Protein AF-A0A7C6Z588-F1 (afdb_monomer)

Sequence (96 aa):
CVHAAAIAIKSFLGLVCDPVAG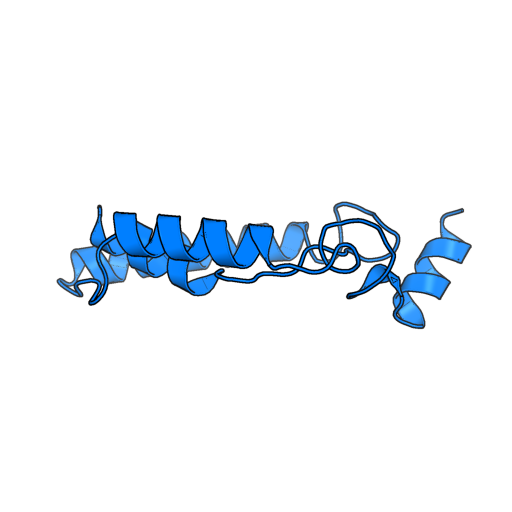LVEVPCVKRNATAATVALTAAEMALAGIESAIPLDEVIDAMNEIGKSMPCSLRETAQGGLAITPTGQRIQAEFL

Organism: NCBI:txid36854

Radius of gyration: 16.22 Å; Cα contacts (8 Å, |Δi|>4): 113; chains: 1; bounding box: 38×19×40 Å

Secondary structure (DSSP, 8-state):
-HHHHHHHHHTTTT--B--GGG-SSTTHHHHHHHHHHHHHHHHHHHHTT---SS-HHHHHHHHHHHHHHS-GGGBSSSSSTTTTSHHHHHHHHHH-

Solvent-accessible surface area (backbone atoms only — not comparable to full-atom values): 5138 Å² total; per-residue (Å²): 108,64,33,15,52,27,47,35,53,62,77,50,61,79,68,68,41,18,27,34,54,65,39,88,50,48,57,51,56,58,48,52,56,53,50,53,51,43,45,51,52,20,42,52,41,33,74,72,67,49,72,45,93,58,58,44,66,60,51,50,53,51,42,51,54,45,60,71,69,50,56,67,40,39,61,63,62,48,66,23,70,42,13,64,33,75,67,18,45,50,51,34,64,74,78,105

pLDDT: mean 93.98, std 5.76, range [61.22, 98.44]

InterPro domains:
  IPR005130 Serine dehydratase-like, alpha subunit [PF03313] (2-83)
  IPR051318 Iron-sulphur-dependent L-serine dehyd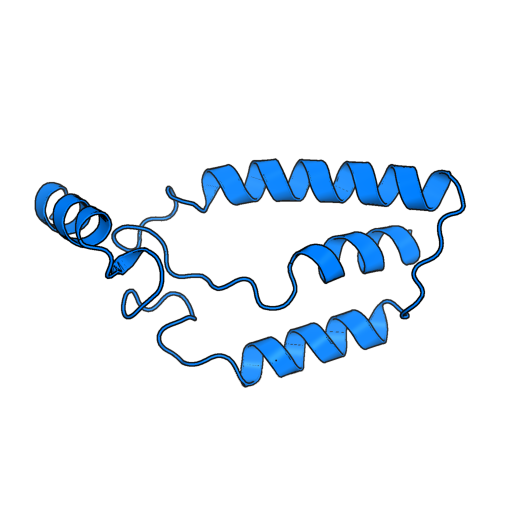ratase [PTHR30182] (2-87)

Structure (mmCIF, N/CA/C/O backbone):
data_AF-A0A7C6Z588-F1
#
_entry.id   AF-A0A7C6Z588-F1
#
loop_
_atom_site.group_PDB
_atom_site.id
_atom_site.type_symbol
_atom_site.label_atom_id
_atom_site.label_alt_id
_atom_site.label_comp_id
_atom_site.label_asym_id
_atom_site.label_entity_id
_atom_site.label_seq_id
_atom_site.pdbx_PDB_ins_code
_atom_site.Cartn_x
_atom_site.Cartn_y
_atom_site.Cartn_z
_atom_site.occupancy
_atom_site.B_iso_or_equiv
_atom_site.auth_seq_id
_atom_site.auth_comp_id
_atom_site.auth_asym_id
_atom_site.auth_atom_id
_atom_site.pdbx_PDB_model_num
ATOM 1 N N . CYS A 1 1 ? -7.451 0.764 17.994 1.00 74.81 1 CYS A N 1
ATOM 2 C CA . CYS A 1 1 ? -6.865 -0.187 17.018 1.00 74.81 1 CYS A CA 1
ATOM 3 C C . CYS A 1 1 ? -7.592 -0.209 15.672 1.00 74.81 1 CYS A C 1
ATOM 5 O O . CYS A 1 1 ? -6.928 0.031 14.674 1.00 74.81 1 CYS A O 1
ATOM 7 N N . VAL A 1 2 ? -8.914 -0.437 15.612 1.00 95.31 2 VAL A N 1
ATOM 8 C CA . VAL A 1 2 ? -9.652 -0.548 14.329 1.00 95.31 2 VAL A CA 1
ATOM 9 C C . VAL A 1 2 ? -9.553 0.722 13.468 1.00 95.31 2 VAL A C 1
ATOM 11 O O . VAL A 1 2 ? -9.247 0.629 12.283 1.00 95.31 2 VAL A O 1
ATOM 14 N N . HIS A 1 3 ? -9.700 1.915 14.060 1.00 98.12 3 HIS A N 1
ATOM 15 C CA . HIS A 1 3 ? -9.552 3.177 13.318 1.00 98.12 3 HIS A CA 1
ATOM 16 C C . HIS A 1 3 ? -8.132 3.396 12.779 1.00 98.12 3 HIS A C 1
ATOM 18 O O . HIS A 1 3 ? -7.989 3.818 11.639 1.00 98.12 3 HIS A O 1
ATOM 24 N N . ALA A 1 4 ? -7.094 3.053 13.551 1.00 98.38 4 ALA A N 1
ATOM 25 C CA . ALA A 1 4 ? -5.703 3.161 13.106 1.00 98.38 4 ALA A CA 1
ATOM 26 C C . ALA A 1 4 ? -5.439 2.273 11.882 1.00 98.38 4 ALA A C 1
ATOM 28 O O . ALA A 1 4 ? -4.897 2.741 10.886 1.00 98.38 4 ALA A O 1
ATOM 29 N N . ALA A 1 5 ? -5.884 1.012 11.927 1.00 98.19 5 ALA A N 1
ATOM 30 C CA . ALA A 1 5 ? -5.756 0.093 10.799 1.00 98.19 5 ALA A CA 1
ATOM 31 C C . ALA A 1 5 ? -6.506 0.611 9.561 1.00 98.19 5 ALA A C 1
ATOM 33 O O . ALA A 1 5 ? -5.948 0.630 8.466 1.00 98.19 5 ALA A O 1
ATOM 34 N N . ALA A 1 6 ? -7.736 1.101 9.741 1.00 98.25 6 ALA A N 1
ATOM 35 C CA . ALA A 1 6 ? -8.525 1.654 8.645 1.00 98.25 6 ALA A CA 1
ATOM 36 C C . ALA A 1 6 ? -7.865 2.901 8.031 1.00 98.25 6 ALA A C 1
ATOM 38 O O . ALA A 1 6 ? -7.829 3.035 6.811 1.00 98.25 6 ALA A O 1
ATOM 39 N N . ILE A 1 7 ? -7.317 3.807 8.849 1.00 98.19 7 ILE A N 1
ATOM 40 C CA . ILE A 1 7 ? -6.587 4.996 8.380 1.00 98.19 7 ILE A CA 1
ATOM 41 C C . ILE A 1 7 ? -5.331 4.580 7.605 1.00 98.19 7 ILE A C 1
ATOM 43 O O . ILE A 1 7 ? -5.145 5.039 6.481 1.00 98.19 7 ILE A O 1
ATOM 47 N N . ALA A 1 8 ? -4.520 3.678 8.163 1.00 98.19 8 ALA A N 1
ATOM 48 C CA . ALA A 1 8 ? -3.273 3.242 7.542 1.00 98.19 8 ALA A CA 1
ATOM 49 C C . ALA A 1 8 ? -3.502 2.530 6.200 1.00 98.19 8 ALA A C 1
ATOM 51 O O . ALA A 1 8 ? -2.851 2.864 5.213 1.00 98.19 8 ALA A O 1
ATOM 52 N N . ILE A 1 9 ? -4.444 1.581 6.133 1.00 97.50 9 ILE A N 1
ATOM 53 C CA . ILE A 1 9 ? -4.721 0.827 4.900 1.00 97.50 9 ILE A CA 1
ATOM 54 C C . ILE A 1 9 ? -5.292 1.749 3.816 1.00 97.50 9 ILE A C 1
ATOM 56 O O . ILE A 1 9 ? -4.876 1.660 2.660 1.00 97.50 9 ILE A O 1
ATOM 60 N N . LYS A 1 10 ? -6.172 2.695 4.180 1.00 96.12 10 LYS A N 1
ATOM 61 C CA . LYS A 1 10 ? -6.711 3.684 3.230 1.00 96.12 10 LYS A CA 1
ATOM 62 C C . LYS A 1 10 ? -5.624 4.484 2.518 1.00 96.12 10 LYS A C 1
ATOM 64 O O . LYS A 1 10 ? -5.782 4.784 1.338 1.00 96.12 10 LYS A O 1
ATOM 69 N N . SER A 1 11 ? -4.517 4.794 3.194 1.00 96.38 11 SER A N 1
ATOM 70 C CA . SER A 1 11 ? -3.394 5.535 2.604 1.00 96.38 11 SER A CA 1
ATOM 71 C C . SER A 1 11 ? -2.664 4.784 1.483 1.00 96.38 11 SER A C 1
ATOM 73 O O . SER A 1 11 ? -1.892 5.404 0.755 1.00 96.38 11 SER A O 1
ATOM 75 N N . PHE A 1 12 ? -2.903 3.478 1.326 1.00 96.38 12 PHE A N 1
ATOM 76 C CA . PHE A 1 12 ? -2.236 2.631 0.334 1.00 96.38 12 PHE A CA 1
ATOM 77 C C . PHE A 1 12 ? -3.196 1.938 -0.646 1.00 96.38 12 PHE A C 1
ATOM 79 O O . PHE A 1 12 ? -2.762 1.086 -1.424 1.00 96.38 12 PHE A O 1
ATOM 86 N N . LEU A 1 13 ? -4.484 2.299 -0.655 1.00 97.06 13 LEU A N 1
ATOM 87 C CA . LEU A 1 13 ? -5.435 1.756 -1.627 1.00 97.06 13 LEU A CA 1
ATOM 88 C C . LEU A 1 13 ? -4.976 2.046 -3.062 1.00 97.06 13 LEU A C 1
ATOM 90 O O . LEU A 1 13 ? -4.675 3.183 -3.420 1.00 97.06 13 LEU A O 1
ATOM 94 N N . GLY A 1 14 ? -4.924 0.999 -3.887 1.00 95.25 14 GLY A N 1
ATOM 95 C CA . GLY A 1 14 ? -4.521 1.108 -5.291 1.00 95.25 14 GLY A CA 1
ATOM 96 C C . GLY A 1 14 ? -3.025 1.319 -5.524 1.00 95.25 14 GLY A C 1
ATOM 97 O O . GLY A 1 14 ? -2.636 1.692 -6.631 1.00 95.25 14 GLY A O 1
ATOM 98 N N . LEU A 1 15 ? -2.172 1.075 -4.523 1.00 95.31 15 LEU A N 1
ATOM 99 C CA . LEU A 1 15 ? -0.726 1.154 -4.701 1.00 95.31 15 LEU A CA 1
ATOM 100 C C . LEU A 1 15 ? -0.246 0.129 -5.745 1.00 95.31 15 LEU A C 1
ATOM 102 O O . LEU A 1 15 ? -0.156 -1.065 -5.476 1.00 95.31 15 LEU A O 1
ATOM 106 N N . VAL A 1 16 ? 0.109 0.621 -6.930 1.00 93.88 16 VAL A N 1
ATOM 107 C CA . VAL A 1 16 ? 0.706 -0.169 -8.017 1.00 93.88 16 VAL A CA 1
ATOM 108 C C . VAL A 1 16 ? 2.022 -0.787 -7.559 1.00 93.88 16 VAL A C 1
ATOM 110 O O . VAL A 1 16 ? 2.845 -0.100 -6.948 1.00 93.88 16 VAL A O 1
ATOM 113 N N . CYS A 1 17 ? 2.286 -2.042 -7.900 1.00 91.56 17 CYS A N 1
ATOM 114 C CA . CYS A 1 17 ? 3.604 -2.643 -7.723 1.00 91.56 17 CYS A CA 1
ATOM 115 C C . CYS A 1 17 ? 4.192 -2.888 -9.104 1.00 91.56 17 CYS A C 1
A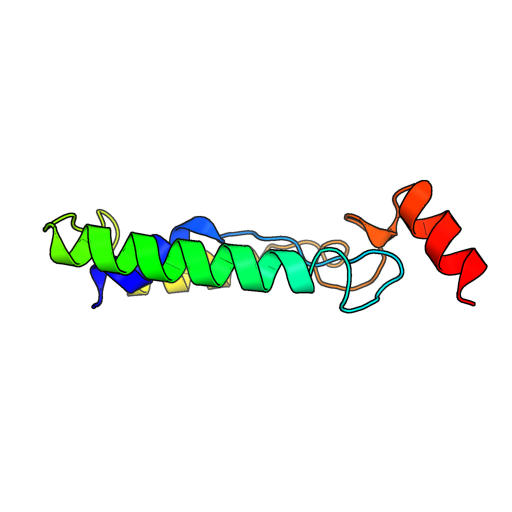TOM 117 O O . CYS A 1 17 ? 3.714 -3.759 -9.800 1.00 91.56 17 CYS A O 1
ATOM 119 N N . ASP A 1 18 ? 5.171 -2.099 -9.542 1.00 90.25 18 ASP A N 1
ATOM 120 C CA . ASP A 1 18 ? 5.987 -2.494 -10.692 1.00 90.25 18 ASP A CA 1
ATOM 121 C C . ASP A 1 18 ? 7.367 -1.835 -10.589 1.00 90.25 18 ASP A C 1
ATOM 123 O O . ASP A 1 18 ? 7.542 -0.688 -11.024 1.00 90.25 18 ASP A O 1
ATOM 127 N N . PRO A 1 19 ? 8.296 -2.469 -9.851 1.00 90.31 19 PRO A N 1
ATOM 128 C CA . PRO A 1 19 ? 9.524 -1.829 -9.413 1.00 90.31 19 PRO A CA 1
ATOM 129 C C . PRO A 1 19 ? 10.557 -1.715 -10.537 1.00 90.31 19 PRO A C 1
ATOM 131 O O . PRO A 1 19 ? 10.494 -2.392 -11.562 1.00 90.31 19 PRO A O 1
ATOM 134 N N . VAL A 1 20 ? 11.543 -0.847 -10.325 1.00 90.44 20 VAL A N 1
ATOM 135 C CA . VAL A 1 20 ? 12.649 -0.639 -11.267 1.00 90.44 20 VAL A CA 1
ATOM 136 C C . VAL A 1 20 ? 13.366 -1.964 -11.526 1.00 90.44 20 VAL A C 1
ATOM 138 O O . VAL A 1 20 ? 13.759 -2.647 -10.581 1.00 90.44 20 VAL A O 1
ATOM 141 N N . ALA A 1 21 ? 13.528 -2.311 -12.806 1.00 84.81 21 ALA A N 1
ATOM 142 C CA . ALA A 1 21 ? 14.175 -3.542 -13.266 1.00 84.81 21 ALA A CA 1
ATOM 143 C C . ALA A 1 21 ? 13.581 -4.853 -12.697 1.00 84.81 21 ALA A C 1
ATOM 145 O O . ALA A 1 21 ? 14.231 -5.892 -12.762 1.00 84.81 21 ALA A O 1
ATOM 146 N N . GLY A 1 22 ? 12.362 -4.827 -12.137 1.00 84.12 22 GLY A N 1
ATOM 147 C CA . GLY A 1 22 ? 11.775 -5.987 -11.451 1.00 84.12 22 GLY A CA 1
ATOM 148 C C . GLY A 1 22 ? 12.459 -6.336 -10.120 1.00 84.12 22 GLY A C 1
ATOM 149 O O . GLY A 1 22 ? 12.270 -7.434 -9.604 1.00 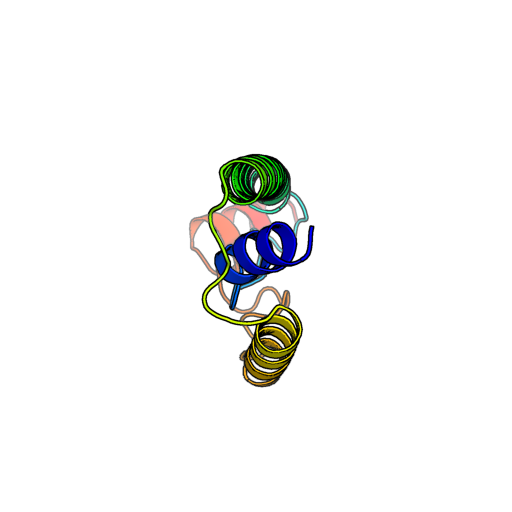84.12 22 GLY A O 1
ATOM 150 N N . LEU A 1 23 ? 13.268 -5.428 -9.565 1.00 85.56 23 LEU A N 1
ATOM 151 C CA . LEU A 1 23 ? 14.049 -5.660 -8.349 1.00 85.56 23 LEU A CA 1
ATOM 152 C C . LEU A 1 23 ? 13.323 -5.159 -7.098 1.00 85.56 23 LEU A C 1
ATOM 154 O O . LEU A 1 23 ? 12.682 -4.108 -7.100 1.00 85.56 23 LEU A O 1
ATOM 158 N N . VAL A 1 24 ? 13.518 -5.842 -5.969 1.00 90.62 24 VAL A N 1
ATOM 159 C CA . VAL A 1 24 ? 12.921 -5.473 -4.669 1.00 90.62 24 VAL A CA 1
ATOM 160 C C . VAL A 1 24 ? 13.732 -4.375 -3.966 1.00 90.62 24 VAL A C 1
ATOM 162 O O . VAL A 1 24 ? 14.070 -4.464 -2.788 1.00 90.62 24 VAL A O 1
ATOM 165 N N . GLU A 1 25 ? 14.056 -3.304 -4.688 1.00 89.94 25 GLU A N 1
ATOM 166 C CA . GLU A 1 25 ? 14.869 -2.203 -4.166 1.00 89.94 25 GLU A CA 1
ATOM 167 C C . GLU A 1 25 ? 14.156 -0.855 -4.312 1.00 89.94 25 GLU A C 1
ATOM 169 O O . GLU A 1 25 ? 13.822 -0.192 -3.319 1.00 89.94 25 GLU A O 1
ATOM 174 N N . VAL A 1 26 ? 13.883 -0.452 -5.555 1.00 91.19 26 VAL A N 1
ATOM 175 C CA . VAL A 1 26 ? 13.245 0.825 -5.880 1.00 91.19 26 VAL A CA 1
ATOM 176 C C . VAL A 1 26 ? 11.851 0.560 -6.449 1.00 91.19 26 VAL A C 1
ATOM 178 O O . VAL A 1 26 ? 11.746 0.014 -7.544 1.00 91.19 26 VAL A O 1
ATOM 181 N N . PRO A 1 27 ? 10.765 0.962 -5.760 1.00 92.75 27 PRO A N 1
ATOM 182 C CA . PRO A 1 27 ? 10.692 1.775 -4.542 1.00 92.75 27 PRO A CA 1
ATOM 183 C C . PRO A 1 27 ? 10.517 0.946 -3.254 1.00 92.75 27 PRO A C 1
ATOM 185 O O . PRO A 1 27 ? 10.255 1.525 -2.202 1.00 92.75 27 PRO A O 1
ATOM 188 N N . CYS A 1 28 ? 10.622 -0.384 -3.313 1.00 94.88 28 CYS A N 1
ATOM 189 C CA . CYS A 1 28 ? 10.209 -1.317 -2.255 1.00 94.88 28 CYS A CA 1
ATOM 190 C C . CYS A 1 28 ? 10.783 -0.989 -0.867 1.00 94.88 28 CYS A C 1
ATOM 192 O O . CYS A 1 28 ? 10.042 -0.949 0.117 1.00 94.88 28 CYS A O 1
ATOM 194 N N . VAL A 1 29 ? 12.076 -0.661 -0.777 1.00 95.81 29 VAL A N 1
ATOM 195 C CA . VAL A 1 29 ? 12.711 -0.299 0.505 1.00 95.81 29 VAL A CA 1
ATOM 196 C C . VAL A 1 29 ? 12.142 1.011 1.057 1.00 95.81 29 VAL A C 1
ATOM 198 O O . VAL A 1 29 ? 11.864 1.131 2.247 1.00 95.81 29 VAL A O 1
ATOM 201 N N . LYS A 1 30 ? 11.903 1.993 0.183 1.00 95.00 30 LYS A N 1
ATOM 202 C CA . LYS A 1 30 ? 11.370 3.305 0.575 1.00 95.00 30 LYS A CA 1
ATOM 203 C C . LYS A 1 30 ? 9.901 3.183 0.987 1.00 95.00 30 LYS A C 1
ATOM 205 O O . LYS A 1 30 ? 9.491 3.803 1.960 1.00 95.00 30 LYS A O 1
ATOM 210 N N . ARG A 1 31 ? 9.138 2.307 0.320 1.00 96.75 31 ARG A N 1
ATOM 211 C CA . ARG A 1 31 ? 7.758 1.971 0.701 1.00 96.75 31 ARG A CA 1
ATOM 212 C C . ARG A 1 31 ? 7.665 1.384 2.104 1.00 96.75 31 ARG A C 1
ATOM 214 O O . ARG A 1 31 ? 6.738 1.743 2.814 1.00 96.75 31 ARG A O 1
ATOM 221 N N . ASN A 1 32 ? 8.622 0.554 2.523 1.00 96.94 32 ASN A N 1
ATOM 222 C CA . ASN A 1 32 ? 8.655 0.043 3.897 1.00 96.94 32 ASN A CA 1
ATOM 223 C C . ASN A 1 32 ? 8.814 1.175 4.918 1.00 96.94 32 ASN A C 1
ATOM 225 O O . ASN A 1 32 ? 8.049 1.245 5.876 1.00 96.94 32 ASN A O 1
ATOM 229 N N . ALA A 1 33 ? 9.752 2.098 4.682 1.00 97.50 33 ALA A N 1
ATOM 230 C CA . ALA A 1 33 ? 9.932 3.259 5.552 1.00 97.50 33 ALA A CA 1
ATOM 231 C C . ALA A 1 33 ? 8.662 4.128 5.607 1.00 97.50 33 ALA A C 1
ATOM 233 O O . ALA A 1 33 ? 8.188 4.459 6.691 1.00 97.50 33 ALA A O 1
ATOM 234 N N . THR A 1 34 ? 8.060 4.431 4.452 1.00 97.88 34 THR A N 1
ATOM 235 C CA . THR A 1 34 ? 6.806 5.198 4.384 1.00 97.88 34 THR A CA 1
ATOM 236 C C . THR A 1 34 ? 5.655 4.485 5.094 1.00 97.88 34 THR A C 1
ATOM 238 O O . THR A 1 34 ? 4.928 5.122 5.851 1.00 97.88 34 THR A O 1
ATOM 241 N N . ALA A 1 35 ? 5.491 3.174 4.895 1.00 97.75 35 ALA A N 1
ATOM 242 C CA . ALA A 1 35 ? 4.443 2.388 5.542 1.00 97.75 35 ALA A CA 1
ATOM 243 C C . ALA A 1 35 ? 4.605 2.354 7.065 1.00 97.75 35 ALA A C 1
ATOM 245 O O . ALA A 1 35 ? 3.615 2.503 7.778 1.00 97.75 35 ALA A O 1
ATOM 246 N N . ALA A 1 36 ? 5.838 2.239 7.567 1.00 98.31 36 ALA A N 1
ATOM 247 C CA . ALA A 1 36 ? 6.118 2.312 8.997 1.00 98.31 36 ALA A CA 1
ATOM 248 C C . ALA A 1 36 ? 5.718 3.675 9.587 1.00 98.31 36 ALA A C 1
ATOM 250 O O . ALA A 1 36 ? 5.054 3.725 10.624 1.00 98.31 36 ALA A O 1
ATOM 251 N N . THR A 1 37 ? 6.053 4.777 8.907 1.00 98.25 37 THR A N 1
ATOM 252 C CA . THR A 1 37 ? 5.647 6.123 9.339 1.00 98.25 37 THR A CA 1
ATOM 253 C C . THR A 1 37 ? 4.129 6.290 9.317 1.00 98.25 37 THR A C 1
ATOM 255 O O . THR A 1 37 ? 3.559 6.745 10.303 1.00 98.25 37 THR A O 1
ATOM 258 N N . VAL A 1 38 ? 3.457 5.871 8.240 1.00 98.31 38 VAL A N 1
ATOM 259 C CA . VAL A 1 38 ? 1.990 5.952 8.134 1.00 98.31 38 VAL A CA 1
ATOM 260 C C . VAL A 1 38 ? 1.308 5.132 9.228 1.00 98.31 38 VAL A C 1
ATOM 262 O O . VAL A 1 38 ? 0.344 5.606 9.823 1.00 98.31 38 VAL A O 1
ATOM 265 N N . ALA A 1 39 ? 1.810 3.934 9.534 1.00 98.25 39 ALA A N 1
ATOM 266 C CA . ALA A 1 39 ? 1.264 3.101 10.601 1.00 98.25 39 ALA A CA 1
ATOM 267 C C . ALA A 1 39 ? 1.387 3.774 11.978 1.00 98.25 39 ALA A C 1
ATOM 269 O O . ALA A 1 39 ? 0.422 3.770 12.745 1.00 98.25 39 ALA A O 1
ATOM 270 N N . LEU A 1 40 ? 2.541 4.386 12.273 1.00 98.31 40 LEU A N 1
ATOM 271 C CA . LEU A 1 40 ? 2.753 5.117 13.523 1.00 98.31 40 LEU A CA 1
ATOM 272 C C . LEU A 1 40 ? 1.820 6.330 13.621 1.00 98.31 40 LEU A C 1
ATOM 274 O O . LEU A 1 40 ? 1.087 6.458 14.599 1.00 98.31 40 LEU A O 1
ATOM 278 N N . THR A 1 41 ? 1.775 7.166 12.583 1.00 98.31 41 THR A N 1
ATOM 279 C CA . THR A 1 41 ? 0.896 8.342 12.550 1.00 98.31 41 THR A CA 1
ATOM 280 C C . THR A 1 41 ? -0.578 7.947 12.655 1.00 98.31 41 THR A C 1
ATOM 282 O O . THR A 1 41 ? -1.329 8.570 13.398 1.00 98.31 41 THR A O 1
ATOM 285 N N . ALA A 1 42 ? -1.011 6.876 11.986 1.00 98.38 42 ALA A N 1
ATOM 286 C CA . ALA A 1 42 ? -2.383 6.384 12.092 1.00 98.38 42 ALA A CA 1
ATOM 287 C C . ALA A 1 42 ? -2.726 5.894 13.511 1.00 98.38 42 ALA A C 1
ATOM 289 O O . ALA A 1 42 ? -3.856 6.078 13.974 1.00 98.38 42 ALA A O 1
ATOM 290 N N . ALA A 1 43 ? -1.763 5.290 14.215 1.00 98.31 43 ALA A N 1
ATOM 291 C CA . ALA A 1 43 ? -1.927 4.910 15.613 1.00 98.31 43 ALA A CA 1
ATOM 292 C C . ALA A 1 43 ? -2.062 6.141 16.520 1.00 98.31 43 ALA A C 1
ATOM 294 O O . ALA A 1 43 ? -2.982 6.186 17.336 1.00 98.31 43 ALA A O 1
ATOM 295 N N . GLU A 1 44 ? -1.212 7.154 16.338 1.00 98.31 44 GLU A N 1
ATOM 296 C CA . GLU A 1 44 ? -1.287 8.423 17.073 1.00 98.31 44 GLU A CA 1
ATOM 297 C C . GLU A 1 44 ? -2.619 9.141 16.832 1.00 98.31 44 GLU A C 1
ATOM 299 O O . GLU A 1 44 ? -3.272 9.558 17.786 1.00 98.31 44 GLU A O 1
ATOM 304 N N . MET A 1 45 ? -3.075 9.211 15.578 1.00 98.25 45 MET A N 1
ATOM 305 C CA . MET A 1 45 ? -4.378 9.778 15.221 1.00 98.25 45 MET A CA 1
ATOM 306 C C . MET A 1 45 ? -5.521 9.066 15.952 1.00 98.25 45 MET A C 1
ATOM 308 O O . MET A 1 45 ? -6.369 9.717 16.560 1.00 98.25 45 MET A O 1
ATOM 312 N N . ALA A 1 46 ? -5.528 7.731 15.942 1.00 98.12 46 ALA A N 1
ATOM 313 C CA . ALA A 1 46 ? -6.562 6.961 16.624 1.00 98.12 46 ALA A CA 1
ATOM 314 C C . ALA A 1 46 ? -6.518 7.138 18.152 1.00 98.12 46 ALA A C 1
ATOM 316 O O . ALA A 1 46 ? -7.570 7.189 18.787 1.00 98.12 46 ALA A O 1
ATOM 317 N N . LEU A 1 47 ? -5.325 7.246 18.750 1.00 98.19 47 LEU A N 1
ATOM 318 C CA . LEU A 1 47 ? -5.162 7.533 20.181 1.00 98.19 47 LEU A CA 1
ATOM 319 C C . LEU A 1 47 ? -5.603 8.958 20.543 1.00 98.19 47 LEU A C 1
ATOM 321 O O . LEU A 1 47 ? -6.108 9.174 21.641 1.00 98.19 47 LEU A O 1
ATOM 325 N N . ALA A 1 48 ? -5.476 9.908 19.614 1.00 98.31 48 ALA A N 1
ATOM 326 C CA . ALA A 1 48 ? -5.982 11.272 19.751 1.00 98.31 48 ALA A CA 1
ATOM 327 C C . ALA A 1 48 ? -7.512 11.387 19.564 1.00 98.31 48 ALA A C 1
ATOM 329 O O . ALA A 1 48 ? -8.047 12.494 19.589 1.00 98.31 48 ALA A O 1
ATOM 330 N N . GLY A 1 49 ? -8.223 10.269 19.373 1.00 97.75 49 GLY A N 1
ATOM 331 C CA . GLY A 1 49 ? -9.676 10.245 19.190 1.00 97.75 49 GLY A CA 1
ATOM 332 C C . GLY A 1 49 ? -10.135 10.514 17.756 1.00 97.75 49 GLY A C 1
ATOM 333 O O . GLY A 1 49 ? -11.321 10.742 17.532 1.00 97.75 49 GLY A O 1
ATOM 334 N N . ILE A 1 50 ? -9.227 10.489 16.774 1.00 97.94 50 ILE A N 1
ATOM 335 C CA . ILE A 1 50 ? -9.613 10.573 15.364 1.00 97.94 50 ILE A CA 1
ATOM 336 C C . ILE A 1 50 ? -10.152 9.214 14.924 1.00 97.94 50 ILE A C 1
ATOM 338 O O . ILE A 1 50 ? -9.427 8.218 14.839 1.00 97.94 50 ILE A O 1
ATOM 342 N N . GLU A 1 51 ? -11.436 9.192 14.598 1.00 97.81 51 GLU A N 1
ATOM 343 C CA . GLU A 1 51 ? -12.114 8.003 14.110 1.00 97.81 51 GLU A CA 1
ATOM 344 C C . GLU A 1 51 ? -12.043 7.907 12.584 1.00 97.81 51 GLU A C 1
ATOM 346 O O . GLU A 1 51 ? -12.111 8.889 11.842 1.00 97.81 51 GLU A O 1
ATOM 351 N N . SER A 1 52 ? -11.913 6.679 12.090 1.00 97.31 52 SER A N 1
ATOM 352 C CA . SER A 1 52 ? -12.064 6.414 10.663 1.00 97.31 52 SER A CA 1
ATOM 353 C C . SER A 1 52 ? -13.531 6.545 10.264 1.00 97.31 52 SER A C 1
ATOM 355 O O . SER A 1 52 ? -14.356 5.781 10.750 1.00 97.31 52 SER A O 1
ATOM 357 N N . ALA A 1 53 ? -13.823 7.432 9.311 1.00 96.81 53 ALA A N 1
ATOM 358 C CA . ALA A 1 53 ? -15.168 7.600 8.754 1.00 96.81 53 ALA A CA 1
ATOM 359 C C . ALA A 1 53 ? -15.718 6.348 8.042 1.00 96.81 53 ALA A C 1
ATOM 361 O O . ALA A 1 53 ? -16.926 6.198 7.927 1.00 96.81 53 ALA A O 1
ATOM 362 N N . ILE A 1 54 ? -14.833 5.471 7.557 1.00 97.69 54 ILE A N 1
ATOM 363 C CA . ILE A 1 54 ? -15.190 4.207 6.899 1.00 97.69 54 ILE A CA 1
ATOM 364 C C . ILE A 1 54 ? -14.734 3.053 7.804 1.00 97.69 54 ILE A C 1
ATOM 366 O O . ILE A 1 54 ? -13.569 3.078 8.238 1.00 97.69 54 ILE A O 1
ATOM 370 N N . PRO A 1 55 ? -15.600 2.070 8.109 1.00 97.31 55 PRO A N 1
ATOM 371 C CA . PRO A 1 55 ? -15.229 0.872 8.858 1.00 97.31 55 PRO A CA 1
ATOM 372 C C . PRO A 1 55 ? -14.071 0.108 8.211 1.00 97.31 55 PRO A C 1
ATOM 374 O O . PRO A 1 55 ? -13.878 0.147 7.000 1.00 97.31 55 PRO A O 1
ATOM 377 N N . LEU A 1 56 ? -13.289 -0.607 9.024 1.00 97.94 56 LEU A N 1
ATOM 378 C CA . LEU A 1 56 ? -12.132 -1.360 8.532 1.00 97.94 56 LEU A CA 1
ATOM 379 C C . LEU A 1 56 ? -12.526 -2.426 7.500 1.00 97.94 56 LEU A C 1
ATOM 381 O O . LEU A 1 56 ? -11.825 -2.576 6.504 1.00 97.94 56 LEU A O 1
ATOM 385 N N . ASP A 1 57 ? -13.639 -3.124 7.715 1.00 98.31 57 ASP A N 1
ATOM 386 C CA . ASP A 1 57 ? -14.087 -4.193 6.816 1.00 98.31 57 ASP A CA 1
ATOM 387 C C . ASP A 1 57 ? -14.396 -3.651 5.412 1.00 98.31 57 ASP A C 1
ATOM 389 O O . ASP A 1 57 ? -13.898 -4.179 4.423 1.00 98.31 57 ASP A O 1
ATOM 393 N N . GLU A 1 58 ? -15.082 -2.506 5.319 1.00 98.38 58 GLU A N 1
ATOM 394 C CA . GLU A 1 58 ? -15.344 -1.835 4.037 1.00 98.38 58 GLU A CA 1
ATOM 395 C C . GLU A 1 58 ? -14.052 -1.372 3.342 1.00 98.38 58 GLU A C 1
ATOM 397 O O . GLU A 1 58 ? -13.947 -1.409 2.116 1.00 98.38 58 GLU A O 1
ATOM 402 N N . VAL A 1 59 ? -13.037 -0.957 4.110 1.00 98.38 59 VAL A N 1
ATOM 403 C CA . VAL A 1 59 ? -11.713 -0.619 3.559 1.00 98.38 59 VAL A CA 1
ATOM 404 C C . VAL A 1 59 ? -11.028 -1.859 2.977 1.00 98.38 59 VAL A C 1
ATOM 406 O O . VAL A 1 59 ? -10.396 -1.766 1.922 1.00 98.38 59 VAL A O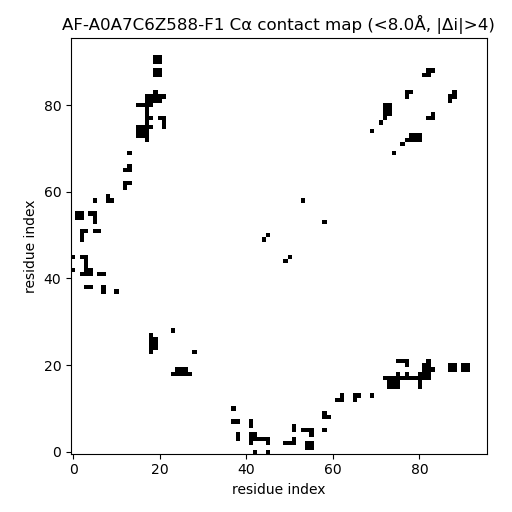 1
ATOM 409 N N . ILE A 1 60 ? -11.148 -3.012 3.638 1.00 98.31 60 ILE A N 1
ATOM 410 C CA . ILE A 1 60 ? -10.593 -4.289 3.165 1.00 98.31 60 ILE A CA 1
ATOM 411 C C . ILE A 1 60 ? -11.311 -4.743 1.890 1.00 98.31 60 ILE A C 1
ATOM 413 O O . ILE A 1 60 ? -10.647 -5.120 0.921 1.00 98.31 60 ILE A O 1
ATOM 417 N N . ASP A 1 61 ? -12.639 -4.650 1.856 1.00 98.44 61 ASP A N 1
ATOM 418 C CA . ASP A 1 61 ? -13.434 -4.985 0.673 1.00 98.44 61 ASP A CA 1
ATOM 419 C C . ASP A 1 61 ? -13.066 -4.085 -0.511 1.00 98.44 61 ASP A C 1
ATOM 421 O O . ASP A 1 61 ? -12.783 -4.578 -1.607 1.00 98.44 61 ASP A O 1
ATOM 425 N N . ALA A 1 62 ? -12.954 -2.772 -0.282 1.00 98.25 62 ALA A N 1
ATOM 426 C CA . ALA A 1 62 ? -12.496 -1.831 -1.300 1.00 98.25 62 ALA A CA 1
ATOM 427 C C . ALA A 1 62 ? -11.081 -2.170 -1.800 1.00 98.25 62 ALA A C 1
ATOM 429 O O . ALA A 1 62 ? -10.830 -2.147 -3.007 1.00 98.25 62 ALA A O 1
ATOM 430 N N . MET A 1 63 ? -10.157 -2.528 -0.901 1.00 98.06 63 MET A N 1
ATOM 431 C CA . MET A 1 63 ? -8.802 -2.953 -1.269 1.00 98.06 63 MET A CA 1
ATOM 432 C C . MET A 1 63 ? -8.819 -4.187 -2.180 1.00 98.06 63 MET A C 1
ATOM 434 O O . MET A 1 63 ? -8.096 -4.223 -3.180 1.00 98.06 63 MET A O 1
ATOM 438 N N . ASN A 1 64 ? -9.654 -5.177 -1.861 1.00 97.81 64 ASN A N 1
ATOM 439 C CA . ASN A 1 64 ? -9.802 -6.403 -2.641 1.00 97.81 64 ASN A CA 1
ATOM 440 C C . ASN A 1 64 ? -10.361 -6.125 -4.044 1.00 97.81 64 ASN A C 1
ATOM 442 O O . ASN A 1 64 ? -9.800 -6.592 -5.038 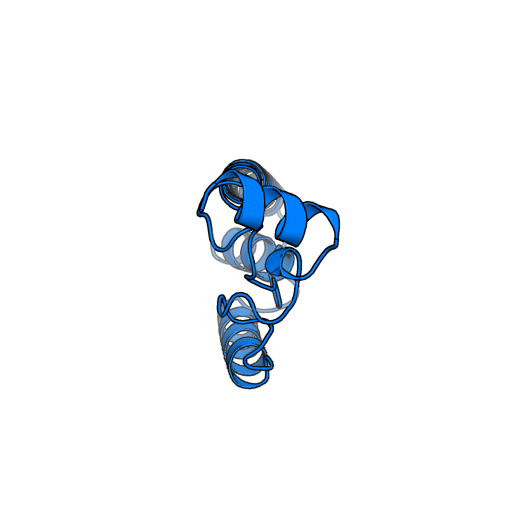1.00 97.81 64 ASN A O 1
ATOM 446 N N . GLU A 1 65 ? -11.427 -5.330 -4.144 1.00 98.12 65 GLU A N 1
ATOM 447 C CA . GLU A 1 65 ? -12.034 -4.988 -5.435 1.00 98.12 65 GLU A CA 1
ATOM 448 C C . GLU A 1 65 ? -11.086 -4.167 -6.319 1.00 98.12 65 GLU A C 1
ATOM 450 O O . GL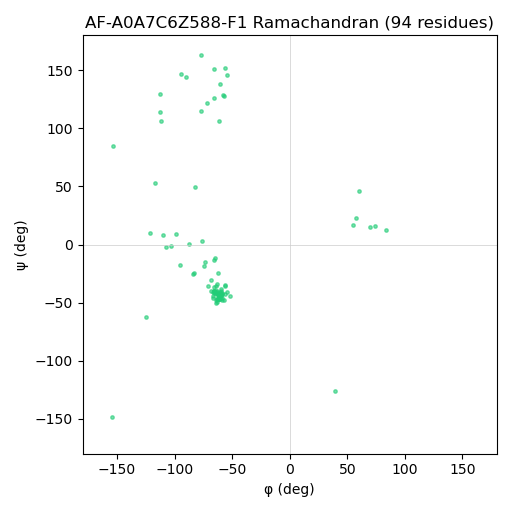U A 1 65 ? -10.920 -4.473 -7.505 1.00 98.12 65 GLU A O 1
ATOM 455 N N . ILE A 1 66 ? -10.363 -3.201 -5.738 1.00 97.31 66 ILE A N 1
ATOM 456 C CA . ILE A 1 66 ? -9.314 -2.460 -6.452 1.00 97.31 66 ILE A CA 1
ATOM 457 C C . ILE A 1 66 ? -8.244 -3.428 -6.973 1.00 97.31 66 ILE A C 1
ATOM 459 O O . ILE A 1 66 ? -7.906 -3.379 -8.157 1.00 97.31 66 ILE A O 1
ATOM 463 N N . GLY A 1 67 ? -7.756 -4.344 -6.131 1.00 95.56 67 GLY A N 1
ATOM 464 C CA . GLY A 1 67 ? -6.748 -5.337 -6.513 1.00 95.56 67 GLY A CA 1
ATOM 465 C C . GLY A 1 67 ? -7.189 -6.242 -7.670 1.00 95.56 67 GLY A C 1
ATOM 466 O O . GLY A 1 67 ? -6.411 -6.485 -8.597 1.00 95.56 67 GLY A O 1
ATOM 467 N N . LYS A 1 68 ? -8.451 -6.691 -7.672 1.00 96.25 68 LYS A N 1
ATOM 468 C CA . LYS A 1 68 ? -9.028 -7.490 -8.769 1.00 96.25 68 LYS A CA 1
ATOM 469 C C . LYS A 1 68 ? -9.154 -6.697 -10.068 1.00 96.25 68 LYS A C 1
ATOM 471 O O . LYS A 1 68 ? -8.868 -7.241 -11.134 1.00 96.25 68 LYS A O 1
ATOM 476 N N . SER A 1 69 ? -9.558 -5.429 -9.978 1.00 96.38 69 SER A N 1
ATOM 477 C CA . SER A 1 69 ? -9.700 -4.536 -11.137 1.00 96.38 69 SER A CA 1
ATOM 478 C C . SER A 1 69 ? -8.365 -4.062 -11.718 1.00 96.38 69 SER A C 1
ATOM 480 O O . SER A 1 69 ? -8.327 -3.543 -12.835 1.00 96.38 69 SER A O 1
ATOM 482 N N . MET A 1 70 ? -7.264 -4.233 -10.978 1.00 95.62 70 MET A N 1
ATOM 483 C CA . MET A 1 70 ? -5.963 -3.718 -11.375 1.00 95.62 70 MET A CA 1
ATOM 484 C C . MET A 1 70 ? -5.454 -4.426 -12.645 1.00 95.62 70 MET A C 1
ATOM 486 O O . MET A 1 70 ? -5.359 -5.661 -12.664 1.00 95.62 70 MET A O 1
ATOM 490 N N . PRO A 1 71 ? -5.086 -3.670 -13.700 1.00 94.44 71 PRO A N 1
ATOM 491 C CA . PRO A 1 71 ? -4.491 -4.229 -14.907 1.00 94.44 71 PRO A CA 1
ATOM 492 C C . PRO A 1 71 ? -3.253 -5.069 -14.598 1.00 94.44 71 PRO A C 1
ATOM 494 O O . PRO A 1 71 ? -2.464 -4.732 -13.718 1.00 94.44 71 PRO A O 1
ATOM 497 N N . CYS A 1 72 ? -3.038 -6.134 -15.374 1.00 92.44 72 CYS A N 1
ATOM 498 C CA . CYS A 1 72 ? -1.896 -7.031 -15.181 1.00 92.44 72 CYS A CA 1
ATOM 499 C C . CYS A 1 72 ? -0.543 -6.295 -15.214 1.00 92.44 72 CYS A C 1
ATOM 501 O O . CYS A 1 72 ? 0.346 -6.606 -14.426 1.00 92.44 72 CYS A O 1
ATOM 503 N N . SER A 1 73 ? -0.422 -5.261 -16.053 1.00 91.12 73 SER A N 1
ATOM 504 C CA . SER A 1 73 ? 0.786 -4.437 -16.178 1.00 91.12 73 SER A CA 1
ATOM 505 C C . SER A 1 73 ? 1.141 -3.624 -14.929 1.00 91.12 73 SER A C 1
ATOM 507 O O . SER A 1 73 ? 2.229 -3.066 -14.856 1.00 91.12 73 SER A O 1
ATOM 509 N N . LEU A 1 74 ? 0.242 -3.539 -13.946 1.00 91.00 74 LEU A N 1
ATOM 510 C CA . LEU A 1 74 ? 0.436 -2.801 -12.696 1.00 91.00 74 LEU A CA 1
ATOM 511 C C . LEU A 1 74 ? 0.582 -3.731 -11.471 1.00 91.00 74 LEU A C 1
ATOM 513 O O . LEU A 1 74 ? 0.603 -3.250 -10.336 1.00 91.00 74 LEU A O 1
ATOM 517 N N . ARG A 1 75 ? 0.679 -5.052 -11.702 1.00 90.44 75 ARG A N 1
ATOM 518 C CA . ARG A 1 75 ? 0.754 -6.118 -10.681 1.00 90.44 75 ARG A CA 1
ATOM 519 C C . ARG A 1 75 ? 2.072 -6.901 -10.734 1.00 90.44 75 ARG A C 1
ATOM 521 O O . ARG A 1 75 ? 2.066 -8.122 -10.830 1.00 90.44 75 ARG A O 1
ATOM 528 N N . GLU A 1 76 ? 3.182 -6.185 -10.682 1.00 87.50 76 GLU A N 1
ATOM 529 C CA . GLU A 1 76 ? 4.547 -6.703 -10.525 1.00 87.50 76 GLU A CA 1
ATOM 530 C C . GLU A 1 76 ? 4.947 -7.654 -11.655 1.00 87.50 76 GLU A C 1
ATOM 532 O O . GLU A 1 76 ? 5.461 -8.750 -11.451 1.00 87.50 76 GLU A O 1
ATOM 537 N N . THR A 1 77 ? 4.658 -7.229 -12.882 1.00 87.00 77 THR A N 1
ATOM 538 C CA . THR A 1 77 ? 4.922 -7.995 -14.108 1.00 87.00 77 THR A CA 1
ATOM 539 C C . THR A 1 77 ? 6.080 -7.432 -14.928 1.00 87.00 77 THR A C 1
ATOM 541 O O . THR A 1 77 ? 6.424 -8.007 -15.959 1.00 87.00 77 THR A O 1
ATOM 544 N N . ALA A 1 78 ? 6.677 -6.319 -14.496 1.00 85.50 78 ALA A N 1
ATOM 545 C CA . ALA A 1 78 ? 7.648 -5.506 -15.227 1.00 85.50 78 ALA A CA 1
ATOM 546 C C . ALA A 1 78 ? 7.133 -4.984 -16.584 1.00 85.50 78 ALA A C 1
ATOM 548 O O . ALA A 1 78 ? 7.914 -4.679 -17.485 1.00 85.50 78 ALA A O 1
ATOM 549 N N . GLN A 1 79 ? 5.810 -4.894 -16.746 1.00 86.69 79 GLN A N 1
ATOM 550 C CA . GLN A 1 79 ? 5.145 -4.458 -17.980 1.00 86.69 79 GLN A CA 1
ATOM 551 C C . GLN A 1 79 ? 4.623 -3.012 -17.906 1.00 86.69 79 GLN A C 1
ATOM 553 O O . GLN A 1 79 ? 4.043 -2.522 -18.877 1.00 86.69 79 GLN A O 1
ATOM 558 N N . GLY A 1 80 ? 4.795 -2.322 -16.778 1.00 89.25 80 GLY A N 1
ATOM 559 C CA . GLY A 1 80 ? 4.276 -0.983 -16.520 1.00 89.25 80 GLY A CA 1
ATOM 560 C C . GLY A 1 80 ? 5.090 -0.196 -15.483 1.00 89.25 80 GLY A C 1
ATOM 561 O O . GLY A 1 80 ? 6.315 -0.292 -15.400 1.00 89.25 80 GLY A O 1
ATOM 562 N N . GLY A 1 81 ? 4.391 0.669 -14.740 1.00 90.62 81 GLY A N 1
ATOM 563 C CA . GLY A 1 81 ? 4.921 1.444 -13.611 1.00 90.62 81 GLY A CA 1
ATOM 564 C C . GLY A 1 81 ? 6.339 1.998 -13.791 1.00 90.62 81 GLY A C 1
ATOM 565 O O . GLY A 1 81 ? 6.614 2.731 -14.741 1.00 90.62 81 GLY A O 1
ATOM 566 N N . LEU A 1 82 ? 7.226 1.696 -12.834 1.00 92.19 82 LEU A N 1
ATOM 567 C CA . LEU A 1 82 ? 8.613 2.172 -12.859 1.00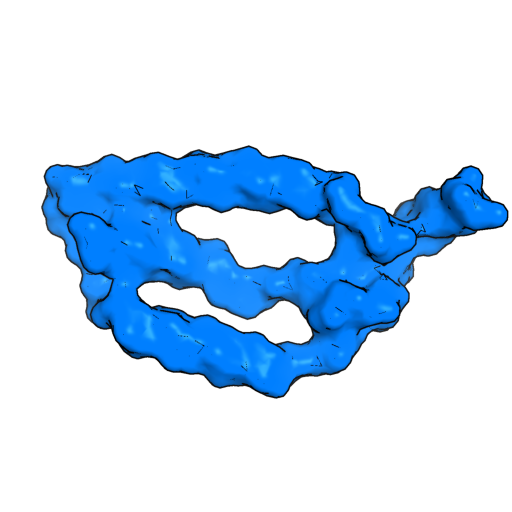 92.19 82 LEU A CA 1
ATOM 568 C C . LEU A 1 82 ? 9.518 1.297 -13.731 1.00 92.19 82 LEU A C 1
ATOM 570 O O . LEU A 1 82 ? 10.527 1.802 -14.232 1.00 92.19 82 LEU A O 1
ATOM 574 N N . ALA A 1 83 ? 9.154 0.030 -13.938 1.00 90.69 83 ALA A N 1
ATOM 575 C CA . ALA A 1 83 ? 9.929 -0.925 -14.722 1.00 90.69 83 ALA A CA 1
ATOM 576 C C . ALA A 1 83 ? 10.139 -0.452 -16.170 1.00 90.69 83 ALA A C 1
ATOM 578 O O . ALA A 1 83 ? 11.258 -0.511 -16.676 1.00 90.69 83 ALA A O 1
ATOM 579 N N . ILE A 1 84 ? 9.098 0.096 -16.809 1.00 92.06 84 ILE A N 1
ATOM 580 C CA . ILE A 1 84 ? 9.155 0.527 -18.220 1.00 92.06 84 ILE A CA 1
ATOM 581 C C . ILE A 1 84 ? 9.655 1.961 -18.425 1.00 92.06 84 ILE A C 1
ATOM 583 O O . ILE A 1 84 ? 9.689 2.450 -19.554 1.00 92.06 84 ILE A O 1
ATOM 587 N N . THR A 1 85 ? 10.003 2.677 -17.355 1.00 93.06 85 THR A N 1
ATOM 588 C CA . THR A 1 85 ? 10.541 4.037 -17.501 1.00 93.06 85 THR A CA 1
ATOM 589 C C . THR A 1 85 ? 11.898 3.997 -18.213 1.00 93.06 85 THR A C 1
ATOM 591 O O . THR A 1 85 ? 12.631 3.025 -18.036 1.00 93.06 85 THR A O 1
ATOM 594 N N . PRO A 1 86 ? 12.305 5.049 -18.954 1.00 95.00 86 PRO A N 1
ATOM 595 C CA . PRO A 1 86 ? 13.599 5.051 -19.646 1.00 95.00 86 PRO A CA 1
ATOM 596 C C . PRO A 1 86 ? 14.779 4.761 -18.709 1.00 95.00 86 PRO A C 1
ATOM 598 O O . PRO A 1 86 ? 15.681 3.991 -19.032 1.00 95.00 86 PRO A O 1
ATOM 601 N N . THR A 1 87 ? 14.746 5.332 -17.501 1.00 93.00 87 THR A N 1
ATOM 602 C CA . THR A 1 87 ? 15.749 5.063 -16.466 1.00 93.00 87 THR A CA 1
ATOM 603 C C . THR A 1 87 ? 15.653 3.635 -15.941 1.00 93.00 87 THR A C 1
ATOM 605 O O . THR A 1 87 ? 16.690 3.013 -15.732 1.00 93.00 87 THR A O 1
ATOM 608 N N . GLY A 1 88 ? 14.442 3.105 -15.743 1.00 92.06 88 GLY A N 1
ATOM 609 C CA . GLY A 1 88 ? 14.240 1.736 -15.275 1.00 92.06 88 GLY A CA 1
ATOM 610 C C . GLY A 1 88 ? 14.743 0.685 -16.263 1.00 92.06 88 GLY A C 1
ATOM 611 O O . GLY A 1 88 ? 15.430 -0.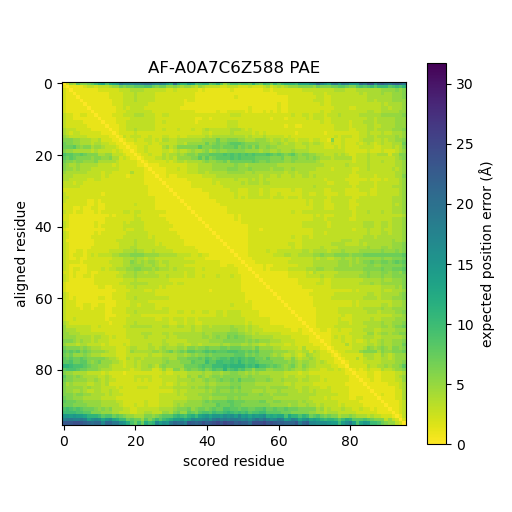246 -15.854 1.00 92.06 88 GLY A O 1
ATOM 612 N N . GLN A 1 89 ? 14.500 0.895 -17.557 1.00 92.12 89 GLN A N 1
ATOM 613 C CA . GLN A 1 89 ? 15.012 0.048 -18.637 1.00 92.12 89 GLN A CA 1
ATOM 614 C C . GLN A 1 89 ? 16.535 0.125 -18.754 1.00 92.12 89 GLN A C 1
ATOM 616 O O . GLN A 1 89 ? 17.193 -0.900 -18.911 1.00 92.12 89 GLN A O 1
ATOM 621 N N . ARG A 1 90 ? 17.114 1.327 -18.630 1.00 93.81 90 ARG A N 1
ATOM 622 C CA . ARG A 1 90 ? 18.573 1.486 -18.615 1.00 93.81 90 ARG A CA 1
ATOM 623 C C . ARG A 1 90 ? 19.205 0.739 -17.441 1.00 93.81 90 ARG A C 1
ATOM 625 O O . ARG A 1 90 ? 20.158 0.006 -17.651 1.00 93.81 90 ARG A O 1
ATOM 632 N N . ILE A 1 91 ? 18.653 0.893 -16.235 1.00 90.88 91 ILE A N 1
ATOM 633 C CA . ILE A 1 91 ? 19.122 0.163 -15.049 1.00 90.88 91 ILE A CA 1
ATOM 634 C C . ILE A 1 91 ? 19.003 -1.346 -15.291 1.00 90.88 91 ILE A C 1
ATOM 636 O O . ILE A 1 91 ? 19.960 -2.072 -15.068 1.00 90.88 91 ILE A O 1
ATOM 640 N N . GLN A 1 92 ? 17.875 -1.827 -15.819 1.00 88.50 92 GLN A N 1
ATOM 641 C CA . GLN A 1 92 ? 17.708 -3.247 -16.135 1.00 88.50 92 GLN A CA 1
ATOM 642 C C . GLN A 1 92 ? 18.792 -3.774 -17.090 1.00 88.50 92 GLN A C 1
ATOM 644 O O . GLN A 1 92 ? 19.319 -4.853 -16.852 1.00 88.50 92 GLN A O 1
ATOM 649 N N . ALA A 1 93 ? 19.143 -3.010 -18.127 1.00 89.69 93 ALA A N 1
ATOM 650 C CA . ALA A 1 93 ? 20.177 -3.377 -19.096 1.00 89.69 93 ALA A CA 1
ATOM 651 C C . ALA A 1 93 ? 21.619 -3.257 -18.564 1.00 89.69 93 ALA A C 1
ATOM 653 O O . ALA A 1 93 ? 22.532 -3.798 -19.171 1.00 89.69 93 ALA A O 1
ATOM 654 N N . GLU A 1 94 ? 21.849 -2.516 -17.476 1.00 89.31 94 GLU A N 1
ATOM 655 C CA . GLU A 1 94 ? 23.159 -2.441 -16.809 1.00 89.31 94 GLU A CA 1
ATOM 656 C C . GLU A 1 94 ? 23.367 -3.600 -15.815 1.00 89.31 94 GLU A C 1
ATOM 658 O O . GLU A 1 94 ? 24.505 -3.957 -15.515 1.00 89.31 94 GLU A O 1
ATOM 663 N N . PHE A 1 95 ? 22.277 -4.176 -15.294 1.00 77.38 95 PHE A N 1
ATOM 664 C CA . PHE A 1 95 ? 22.291 -5.279 -14.324 1.00 77.38 95 PHE A CA 1
ATOM 665 C C . PHE A 1 95 ? 22.161 -6.681 -14.953 1.00 77.38 95 PHE A C 1
ATOM 667 O O . PHE A 1 95 ? 22.475 -7.662 -14.273 1.00 77.38 95 PHE A O 1
ATOM 674 N N . LEU A 1 96 ? 21.692 -6.782 -16.202 1.00 61.22 96 LEU A N 1
ATOM 675 C CA . LEU A 1 96 ? 21.578 -8.017 -16.997 1.00 61.22 96 LEU A CA 1
ATOM 676 C C . LEU A 1 96 ? 22.591 -8.019 -18.144 1.00 61.22 96 LEU A C 1
ATOM 678 O O . LEU A 1 96 ? 23.157 -9.104 -18.407 1.00 61.22 96 LEU A O 1
#

Foldseek 3Di:
DFQLLLQLLLVCQLPFDAAQLLDCVVPNVVVVVVSVVSSVVSVVCVVVVNGDPDTNVVSVVSSVVSVVPDDPCRHSPCNDDNSPDPVSVVVNVVVD

Mean predicted aligned error: 3.45 Å